Protein AF-A0ABD7TXX0-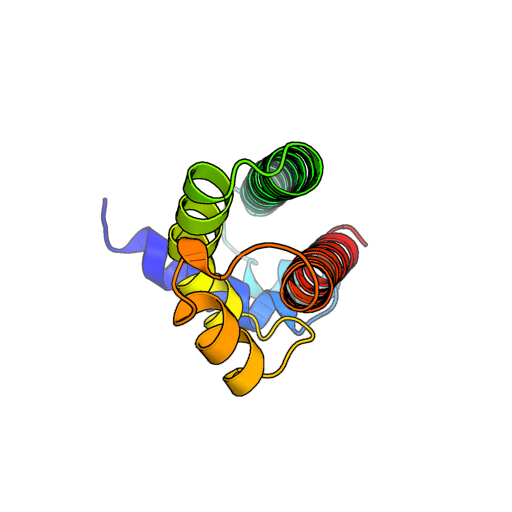F1 (afdb_monomer_lite)

Organism: Bacteroides thetaiotaomicron (NCBI:txid818)

Secondary structure (DSSP, 8-state):
--HHHHHHHHHHHHHTTS-HHHHHHHTTT-TTHHHHHHHHHHHHHHHHHHHHHHHHTT-HHHHHHHHHHHHHHHHHHT-SS-HHHHHHHHTS-GGG-STHHHHHHHHHHHHHHHHHHHHH-

pLDDT: mean 72.3, std 14.5, range [35.28, 92.0]

InterPro domains:
  IPR036641 HPT domain superfamily [G3DSA:1.20.120.160] (13-71)
  IPR036641 HPT domain superfamily [SSF47226] (27-78)

Radius of gyration: 15.31 Å; chains: 1; bounding box: 33×27×44 Å

Foldseek 3Di:
DPVPPVVVLLLLLVVLVDAPVVQCVVCVPPPQSPVVLVVVLVVLVVLLVQLVVCLVVVVLVSNLVSLVVCVVSCVRNVFPDDPVLSVVLNPDDSVPPDDPCSVSSVVVSVSSVVSSVRSVD

Structure (mmCIF, N/CA/C/O backbone):
data_AF-A0ABD7TXX0-F1
#
_entry.id   AF-A0ABD7TXX0-F1
#
loop_
_atom_site.group_PDB
_atom_site.id
_atom_site.type_symbol
_atom_site.label_atom_id
_atom_site.label_alt_id
_atom_site.label_comp_id
_atom_site.label_asym_id
_atom_site.label_entity_id
_atom_site.label_seq_id
_atom_site.pdbx_PDB_ins_code
_atom_site.Cartn_x
_atom_site.Cartn_y
_atom_site.Cartn_z
_atom_site.occupancy
_atom_site.B_iso_or_equiv
_atom_site.auth_seq_id
_atom_site.auth_comp_id
_atom_site.auth_asym_id
_atom_site.auth_atom_id
_atom_site.pdbx_PDB_model_num
ATOM 1 N N . MET A 1 1 ? 1.864 -18.992 17.917 1.00 40.94 1 MET A N 1
ATOM 2 C CA . MET A 1 1 ? 1.481 -17.631 17.485 1.00 40.94 1 MET A CA 1
ATOM 3 C C . MET A 1 1 ? 1.329 -17.596 15.959 1.00 40.94 1 MET A C 1
ATOM 5 O O . MET A 1 1 ? 2.163 -17.025 15.283 1.00 40.94 1 MET A O 1
ATOM 9 N N . VAL A 1 2 ? 0.342 -18.304 15.387 1.00 41.69 2 VAL A N 1
ATOM 10 C CA . VAL A 1 2 ? 0.094 -18.310 13.917 1.00 41.69 2 VAL A CA 1
ATOM 11 C C . VAL A 1 2 ? -1.410 -18.351 13.576 1.00 41.69 2 VAL A C 1
ATOM 13 O O . VAL A 1 2 ? -1.795 -18.025 12.464 1.00 41.69 2 VAL A O 1
ATOM 16 N N . ALA A 1 3 ? -2.297 -18.645 14.535 1.00 35.28 3 ALA A N 1
ATOM 17 C CA . ALA A 1 3 ? -3.746 -18.637 14.300 1.00 35.28 3 ALA A CA 1
ATOM 18 C C . ALA A 1 3 ? -4.392 -17.232 14.344 1.00 35.28 3 ALA A C 1
ATOM 20 O O . ALA A 1 3 ? -5.473 -17.050 13.797 1.00 35.28 3 ALA A O 1
ATOM 21 N N . GLY A 1 4 ? -3.730 -16.233 14.946 1.00 39.66 4 GLY A N 1
ATOM 22 C CA . GLY A 1 4 ? -4.296 -14.885 15.116 1.00 39.66 4 GLY A CA 1
ATOM 23 C C . GLY A 1 4 ? -4.285 -14.031 13.846 1.00 39.66 4 GLY A C 1
ATOM 24 O O . GLY A 1 4 ? -5.247 -13.329 13.575 1.00 39.66 4 GLY A O 1
ATOM 25 N N . PHE A 1 5 ? -3.248 -14.137 13.010 1.00 45.19 5 PHE A N 1
ATOM 26 C CA . PHE A 1 5 ? -3.073 -13.235 11.863 1.00 45.19 5 PHE A CA 1
ATOM 27 C C . PHE A 1 5 ? -4.124 -13.457 10.761 1.00 45.19 5 PHE A C 1
ATOM 29 O O . PHE A 1 5 ? -4.599 -12.509 10.150 1.00 45.19 5 PHE A O 1
ATOM 36 N N . ALA A 1 6 ? -4.534 -14.707 10.524 1.00 42.66 6 ALA A N 1
ATOM 37 C CA . ALA A 1 6 ? -5.539 -15.026 9.508 1.00 42.66 6 ALA A CA 1
ATOM 38 C C . ALA A 1 6 ? -6.962 -14.629 9.936 1.00 42.66 6 ALA A C 1
ATOM 40 O O . ALA A 1 6 ? -7.733 -14.162 9.102 1.00 42.66 6 ALA A O 1
ATOM 41 N N . LEU A 1 7 ? -7.296 -14.777 11.224 1.00 43.66 7 LEU A N 1
ATOM 42 C CA . LEU A 1 7 ? -8.576 -14.332 11.780 1.00 43.66 7 LEU A CA 1
ATOM 43 C C . LEU A 1 7 ? -8.648 -12.797 11.829 1.00 43.66 7 LEU A C 1
ATOM 45 O O . LEU A 1 7 ? -9.668 -12.225 11.464 1.00 43.66 7 LEU A O 1
ATOM 49 N N . PHE A 1 8 ? -7.534 -12.147 12.175 1.00 55.88 8 PHE A N 1
ATOM 50 C CA . PHE A 1 8 ? -7.380 -10.692 12.186 1.00 55.88 8 PHE A CA 1
ATOM 51 C C . PHE A 1 8 ? -7.579 -10.077 10.795 1.00 55.88 8 PHE A C 1
ATOM 53 O O . PHE A 1 8 ? -8.340 -9.130 10.639 1.00 55.88 8 PHE A O 1
ATOM 60 N N . VAL A 1 9 ? -6.981 -10.674 9.758 1.00 52.81 9 VAL A N 1
ATOM 61 C CA . VAL A 1 9 ? -7.183 -10.241 8.367 1.00 52.81 9 VAL A CA 1
ATOM 62 C C . VAL A 1 9 ? -8.634 -10.455 7.914 1.00 52.81 9 VAL A C 1
ATOM 64 O O . VAL A 1 9 ? -9.169 -9.620 7.192 1.00 52.81 9 VAL A O 1
ATOM 67 N N . LEU A 1 10 ? -9.297 -11.531 8.351 1.00 51.38 10 LEU A N 1
ATOM 68 C CA . LEU A 1 10 ? -10.695 -11.814 8.005 1.00 51.38 10 LEU A CA 1
ATOM 69 C C . LEU A 1 10 ? -11.673 -10.835 8.675 1.00 51.38 10 LEU A C 1
ATOM 71 O O . LEU A 1 10 ? -12.639 -10.416 8.040 1.00 51.38 10 LEU A O 1
ATOM 75 N N . LEU A 1 11 ? -11.385 -10.426 9.916 1.00 53.22 11 LEU A N 1
ATOM 76 C CA . LEU A 1 11 ? -12.091 -9.346 10.608 1.00 53.22 11 LEU A CA 1
ATOM 77 C C . LEU A 1 11 ? -11.935 -8.032 9.829 1.00 53.22 11 LEU A C 1
ATOM 79 O O . LEU A 1 11 ? -12.916 -7.358 9.540 1.00 53.22 11 LEU A O 1
ATOM 83 N N . LEU A 1 12 ? -10.712 -7.742 9.376 1.00 53.88 12 LEU A N 1
ATOM 84 C CA . LEU A 1 12 ? -10.359 -6.568 8.578 1.00 53.88 12 LEU A CA 1
ATOM 85 C C . LEU A 1 12 ? -11.109 -6.476 7.239 1.00 53.88 12 LEU A C 1
ATOM 87 O O . LEU A 1 12 ? -11.471 -5.383 6.816 1.00 53.88 12 LEU A O 1
ATOM 91 N N . VAL A 1 13 ? -11.387 -7.610 6.583 1.00 50.69 13 VAL A N 1
ATOM 92 C CA . VAL A 1 13 ? -12.210 -7.671 5.355 1.00 50.69 13 VAL A CA 1
ATOM 93 C C . VAL A 1 13 ? -13.640 -7.227 5.591 1.00 50.69 13 VAL A C 1
ATOM 95 O O . VAL A 1 13 ? -14.214 -6.544 4.746 1.00 50.69 13 VAL A O 1
ATOM 98 N N . VAL A 1 14 ? -14.215 -7.644 6.716 1.00 51.00 14 VAL A N 1
ATOM 99 C CA . VAL A 1 14 ? -15.581 -7.276 7.092 1.00 51.00 14 VAL A CA 1
ATOM 100 C C . VAL A 1 14 ? -15.615 -5.803 7.512 1.00 51.00 14 VAL A C 1
ATOM 102 O O . VAL A 1 14 ? -16.467 -5.054 7.051 1.00 51.00 14 VAL A O 1
ATOM 105 N N . VAL A 1 15 ? -14.618 -5.375 8.286 1.00 52.06 15 VAL A N 1
ATOM 106 C CA . VAL A 1 15 ? -14.430 -4.020 8.828 1.00 52.06 15 VAL A CA 1
ATOM 107 C C . VAL A 1 15 ? -14.227 -2.957 7.739 1.00 52.06 15 VAL A C 1
ATOM 109 O O . VAL A 1 15 ? -14.810 -1.885 7.831 1.00 52.06 15 VAL A O 1
ATOM 112 N N . LEU A 1 16 ? -13.479 -3.235 6.660 1.00 52.75 16 LEU A N 1
ATOM 113 C CA . LEU A 1 16 ? -13.226 -2.246 5.593 1.00 52.75 16 LEU A CA 1
ATOM 114 C C . LEU A 1 16 ? -14.440 -1.964 4.683 1.00 52.75 16 LEU A C 1
ATOM 116 O O . LEU A 1 16 ? -14.380 -1.078 3.825 1.00 52.75 16 LEU A O 1
ATOM 120 N N . GLN A 1 17 ? -15.531 -2.720 4.844 1.00 55.22 17 GLN A N 1
ATOM 121 C CA . GLN A 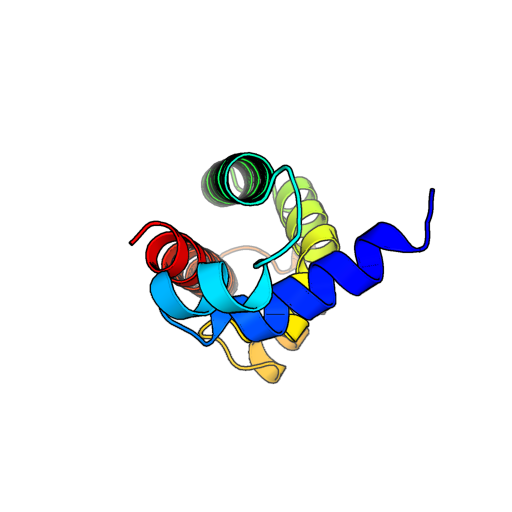1 17 ? -16.802 -2.490 4.152 1.00 55.22 17 GLN A CA 1
ATOM 122 C C . GLN A 1 17 ? -17.818 -1.691 4.987 1.00 55.22 17 GLN A C 1
ATOM 124 O O . GLN A 1 17 ? -18.891 -1.395 4.462 1.00 55.22 17 GLN A O 1
ATOM 129 N N . MET A 1 18 ? -17.509 -1.351 6.244 1.00 52.62 18 MET A N 1
ATOM 130 C CA . MET A 1 18 ? -18.457 -0.759 7.193 1.00 52.62 18 MET A CA 1
ATOM 131 C C . MET A 1 18 ? -17.918 0.550 7.802 1.00 52.62 18 MET A C 1
ATOM 133 O O . MET A 1 18 ? -16.715 0.803 7.768 1.00 52.62 18 MET A O 1
ATOM 137 N N . ASP A 1 19 ? -18.804 1.406 8.320 1.00 51.62 19 ASP A N 1
ATOM 138 C CA . ASP A 1 19 ? -18.414 2.662 8.977 1.00 51.62 19 ASP A CA 1
ATOM 139 C C . ASP A 1 19 ? -17.830 2.381 10.378 1.00 51.62 19 ASP A C 1
ATOM 141 O O . ASP A 1 19 ? -18.093 1.338 10.974 1.00 51.62 19 ASP A O 1
ATOM 145 N N . ARG A 1 20 ? -17.067 3.325 10.954 1.00 51.56 20 ARG A N 1
ATOM 146 C CA . ARG A 1 20 ? -16.383 3.201 12.267 1.00 51.56 20 ARG A CA 1
ATOM 147 C C . ARG A 1 20 ? -17.259 2.650 13.407 1.00 51.56 20 ARG A C 1
ATOM 149 O O . ARG A 1 20 ? -16.755 2.009 14.327 1.00 51.56 20 AR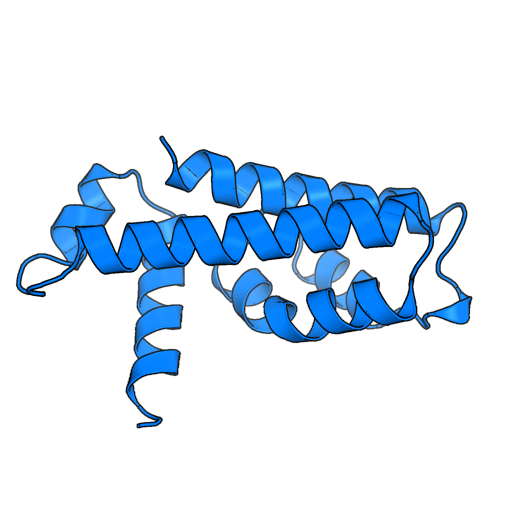G A O 1
ATOM 156 N N . LEU A 1 21 ? -18.570 2.883 13.341 1.00 52.50 21 LEU A N 1
ATOM 157 C CA . LEU A 1 21 ? -19.555 2.412 14.317 1.00 52.50 21 LEU A CA 1
ATOM 158 C C . LEU A 1 21 ? -19.784 0.888 14.259 1.00 52.50 21 LEU A C 1
ATOM 160 O O . LEU A 1 21 ? -19.969 0.252 15.292 1.00 52.50 21 LEU A O 1
ATOM 164 N N . ASP A 1 22 ? -19.716 0.298 13.069 1.00 55.16 22 ASP A N 1
ATOM 165 C CA . ASP A 1 22 ? -19.871 -1.142 12.851 1.00 55.16 22 ASP A CA 1
ATOM 166 C C . ASP A 1 22 ? -18.601 -1.922 13.237 1.00 55.16 22 ASP A C 1
ATOM 168 O O . ASP A 1 22 ? -18.664 -3.084 13.641 1.00 55.16 22 ASP A O 1
ATOM 172 N N . ILE A 1 23 ? -17.442 -1.255 13.179 1.00 52.09 23 ILE A N 1
ATOM 173 C CA . ILE A 1 23 ? -16.142 -1.779 13.623 1.00 52.09 23 ILE A CA 1
ATOM 174 C C . ILE A 1 23 ? -16.152 -2.014 15.139 1.00 52.09 23 ILE A C 1
ATOM 176 O O . ILE A 1 23 ? -15.784 -3.092 15.605 1.00 52.09 23 ILE A O 1
ATOM 180 N N . ALA A 1 24 ? -16.633 -1.030 15.905 1.00 54.44 24 ALA A N 1
ATOM 181 C CA . ALA A 1 24 ? -16.757 -1.135 17.358 1.00 54.44 24 ALA A CA 1
ATOM 182 C C . ALA A 1 24 ? -17.722 -2.257 17.784 1.00 54.44 24 ALA A C 1
ATOM 184 O O . ALA A 1 24 ? -17.477 -2.928 18.782 1.00 54.44 24 ALA A O 1
ATOM 185 N N . ALA A 1 25 ? -18.783 -2.495 17.005 1.00 57.25 25 ALA A N 1
ATOM 186 C CA . ALA A 1 25 ? -19.774 -3.534 17.279 1.00 57.25 25 ALA A CA 1
ATOM 187 C C . ALA A 1 25 ? -19.253 -4.963 17.027 1.00 57.25 25 ALA A C 1
ATOM 189 O O . ALA A 1 25 ? -19.614 -5.887 17.747 1.00 57.25 25 ALA A O 1
ATOM 190 N N . ILE A 1 26 ? -18.387 -5.171 16.028 1.00 52.22 26 ILE A N 1
ATOM 191 C CA . ILE A 1 26 ? -17.784 -6.493 15.755 1.00 52.22 26 ILE A CA 1
ATOM 192 C C . ILE A 1 26 ? -16.692 -6.835 16.775 1.00 52.22 26 ILE A C 1
ATOM 194 O O . ILE A 1 26 ? -16.449 -8.006 17.062 1.00 52.22 26 ILE A O 1
ATOM 198 N N . MET A 1 27 ? -16.029 -5.813 17.310 1.00 54.16 27 MET A N 1
ATOM 199 C CA . MET A 1 27 ? -14.935 -5.953 18.267 1.00 54.16 27 MET A CA 1
ATOM 200 C C . MET A 1 27 ? -15.418 -5.866 19.730 1.00 54.16 27 MET A C 1
ATOM 202 O O . MET A 1 27 ? -14.610 -5.872 20.658 1.00 54.16 27 MET A O 1
ATOM 206 N N . GLU A 1 28 ? -16.737 -5.825 19.950 1.00 53.94 28 GLU A N 1
ATOM 207 C CA . GLU A 1 28 ? -17.369 -5.826 21.270 1.00 53.94 28 GLU A CA 1
ATOM 208 C C . GLU A 1 28 ? -16.983 -7.105 22.045 1.00 53.94 28 GLU A C 1
ATOM 210 O O . GLU A 1 28 ? -17.433 -8.208 21.737 1.00 53.94 28 GLU A O 1
ATOM 215 N N . GLY A 1 29 ? -16.103 -6.959 23.044 1.00 56.66 29 GLY A N 1
ATOM 216 C CA . GLY A 1 29 ? -15.585 -8.061 23.869 1.00 56.66 29 GLY A CA 1
ATOM 217 C C . GLY A 1 29 ? -14.077 -8.315 23.754 1.00 56.66 29 GLY A C 1
ATOM 218 O O . GLY A 1 29 ? -13.537 -9.059 24.571 1.00 56.66 29 GLY A O 1
ATOM 219 N N . GLU A 1 30 ? -13.387 -7.683 22.802 1.00 60.78 30 GLU A N 1
ATOM 220 C CA . GLU A 1 30 ? -11.920 -7.639 22.753 1.00 60.78 30 GLU A CA 1
ATOM 221 C C . GLU A 1 30 ? -11.399 -6.510 23.662 1.00 60.78 30 GLU A C 1
ATOM 223 O O . GLU A 1 30 ? -11.928 -5.401 23.674 1.00 60.78 30 GLU A O 1
ATOM 228 N N . GLU A 1 31 ? -10.355 -6.772 24.449 1.00 58.75 31 GLU A N 1
ATOM 229 C CA . GLU A 1 31 ? -9.868 -5.835 25.481 1.00 58.75 31 GLU A CA 1
ATOM 230 C C . GLU A 1 31 ? -9.068 -4.648 24.891 1.00 58.75 31 GLU A C 1
ATOM 232 O O . GLU A 1 31 ? -8.916 -3.622 25.547 1.00 58.75 31 GLU A O 1
ATOM 237 N N . TYR A 1 32 ? -8.619 -4.744 23.628 1.00 66.00 32 TYR A N 1
ATOM 238 C CA . TYR A 1 32 ? -7.658 -3.811 23.006 1.00 66.00 32 TYR A CA 1
ATOM 239 C C . TYR A 1 32 ? -8.066 -3.340 21.601 1.00 66.00 32 TYR A C 1
ATOM 241 O O . TYR A 1 32 ? -7.229 -3.144 20.722 1.00 66.00 32 TYR A O 1
ATOM 249 N N . VAL A 1 33 ? -9.367 -3.187 21.361 1.00 63.75 33 VAL A N 1
ATOM 250 C CA . VAL A 1 33 ? -9.933 -2.801 20.055 1.00 63.75 33 VAL A CA 1
ATOM 251 C C . VAL A 1 33 ? -9.309 -1.536 19.481 1.00 63.75 33 VAL A C 1
ATOM 253 O O . VAL A 1 33 ? -8.845 -1.544 18.344 1.00 63.75 33 VAL A O 1
ATOM 256 N N . GLU A 1 34 ? -9.294 -0.460 20.267 1.00 68.44 34 GLU A N 1
ATOM 257 C CA . GLU A 1 34 ? -8.772 0.835 19.824 1.00 68.44 34 GLU A CA 1
ATOM 258 C C . GLU A 1 34 ? -7.264 0.768 19.561 1.00 68.44 34 GLU A C 1
ATOM 260 O O . GLU A 1 34 ? -6.810 1.210 18.513 1.00 68.44 34 GLU A O 1
ATOM 265 N N . GLU A 1 35 ? -6.498 0.116 20.439 1.00 72.12 35 GLU A N 1
ATOM 266 C CA . GLU A 1 35 ? -5.046 -0.030 20.286 1.00 72.12 35 GLU A CA 1
ATOM 267 C C . GLU A 1 35 ? -4.677 -0.878 19.055 1.00 72.12 35 GLU A C 1
ATOM 269 O O . GLU A 1 35 ? -3.753 -0.549 18.312 1.00 72.12 35 GLU A O 1
ATOM 274 N N . MET A 1 36 ? -5.436 -1.943 18.774 1.00 68.12 36 MET A N 1
ATOM 275 C CA . MET A 1 36 ? -5.253 -2.752 17.565 1.00 68.12 36 MET A CA 1
ATOM 276 C C . MET A 1 36 ? -5.581 -1.977 16.284 1.00 68.12 36 MET A C 1
ATOM 278 O O . MET A 1 36 ? -4.907 -2.165 15.266 1.00 68.12 36 MET A O 1
ATOM 282 N N . LEU A 1 37 ? -6.602 -1.115 16.320 1.00 69.44 37 LEU A N 1
ATOM 283 C CA . LEU A 1 37 ? -6.942 -0.237 15.200 1.00 69.44 37 LEU A CA 1
ATOM 284 C C . LEU A 1 37 ? -5.861 0.824 14.977 1.00 69.44 37 LEU A C 1
ATOM 286 O O . LEU A 1 37 ? -5.466 1.044 13.831 1.00 69.44 37 LEU A O 1
ATOM 290 N N . ASP A 1 38 ? -5.333 1.421 16.044 1.00 73.94 38 ASP A N 1
ATOM 291 C CA . ASP A 1 38 ? -4.260 2.414 15.965 1.00 73.94 38 ASP A CA 1
ATOM 292 C C . ASP A 1 38 ? -2.976 1.813 15.374 1.00 73.94 38 ASP A C 1
ATOM 294 O O . ASP A 1 38 ? -2.418 2.378 14.431 1.00 73.94 38 ASP A O 1
ATOM 298 N N . ILE A 1 39 ? -2.560 0.623 15.832 1.00 75.12 39 ILE A N 1
ATOM 299 C CA . ILE A 1 39 ? -1.405 -0.105 15.272 1.00 75.12 39 ILE A CA 1
ATOM 300 C C . ILE A 1 39 ? -1.620 -0.398 13.783 1.00 75.12 39 ILE A C 1
ATOM 302 O O . ILE A 1 39 ? -0.712 -0.219 12.971 1.00 75.12 39 ILE A O 1
ATOM 306 N N . PHE A 1 40 ? -2.824 -0.825 13.397 1.00 71.25 40 PHE A N 1
ATOM 307 C CA . PHE A 1 40 ? -3.141 -1.095 11.997 1.00 71.25 40 PHE A CA 1
ATOM 308 C C . PHE A 1 40 ? -3.056 0.167 11.126 1.00 71.25 40 PHE A C 1
ATOM 310 O O . PHE A 1 40 ? -2.489 0.126 10.027 1.00 71.25 40 PHE A O 1
ATOM 317 N N . ILE A 1 41 ? -3.610 1.288 11.599 1.00 74.69 41 ILE A N 1
ATOM 318 C CA . ILE A 1 41 ? -3.556 2.572 10.891 1.00 74.69 41 ILE A CA 1
ATOM 319 C C . ILE A 1 41 ? -2.103 3.040 10.770 1.00 74.69 41 ILE A C 1
ATOM 321 O O . ILE A 1 41 ? -1.707 3.484 9.688 1.00 74.69 41 ILE A O 1
ATOM 325 N N . GLU A 1 42 ? -1.307 2.923 11.835 1.00 80.50 42 GLU A N 1
ATOM 326 C CA . GLU A 1 42 ? 0.112 3.285 11.844 1.00 80.50 42 GLU A CA 1
ATOM 327 C C . GLU A 1 42 ? 0.906 2.452 10.829 1.00 80.50 42 GLU A C 1
ATOM 329 O O . GLU A 1 42 ? 1.544 3.017 9.934 1.00 80.50 42 GLU A O 1
ATOM 334 N N . ASP A 1 43 ? 0.813 1.122 10.908 1.00 76.25 43 ASP A N 1
ATOM 335 C CA . ASP A 1 43 ? 1.534 0.206 10.021 1.00 76.25 43 ASP A CA 1
ATOM 336 C C . ASP A 1 43 ? 1.138 0.418 8.557 1.00 76.25 43 ASP A C 1
ATOM 338 O O . ASP A 1 43 ? 2.004 0.524 7.684 1.00 76.25 43 ASP A O 1
ATOM 342 N N . THR A 1 44 ? -0.160 0.559 8.275 1.00 75.31 44 THR A N 1
ATOM 343 C CA . THR A 1 44 ? -0.639 0.755 6.900 1.00 75.31 44 THR A CA 1
ATOM 344 C C . THR A 1 44 ? -0.237 2.131 6.359 1.00 75.31 44 THR A C 1
ATOM 346 O O . THR A 1 44 ? 0.162 2.247 5.199 1.00 75.31 44 THR A O 1
ATOM 349 N N . THR A 1 45 ? -0.268 3.180 7.190 1.00 80.62 45 THR A N 1
ATOM 350 C CA . THR A 1 45 ? 0.190 4.528 6.804 1.00 80.62 45 THR A CA 1
ATOM 351 C C . THR A 1 45 ? 1.691 4.538 6.518 1.00 80.62 45 THR A C 1
ATOM 353 O O . THR A 1 45 ? 2.139 5.157 5.549 1.00 80.62 45 THR A O 1
ATOM 356 N N . LYS A 1 46 ? 2.480 3.817 7.317 1.00 84.88 46 LYS A N 1
ATOM 357 C CA . LYS A 1 46 ? 3.920 3.668 7.109 1.00 84.88 46 LYS A CA 1
ATOM 358 C C . LYS A 1 46 ? 4.228 2.919 5.817 1.00 84.88 46 LYS A C 1
ATOM 360 O O . LYS A 1 46 ? 5.031 3.399 5.018 1.00 84.88 46 LYS A O 1
ATOM 365 N N . GLU A 1 47 ? 3.579 1.780 5.580 1.00 83.38 47 GLU A N 1
ATOM 366 C CA . GLU A 1 47 ? 3.750 1.018 4.338 1.00 83.38 47 GLU A CA 1
ATOM 367 C C . GLU A 1 47 ? 3.389 1.860 3.111 1.00 83.38 47 GLU A C 1
ATOM 369 O O . GLU A 1 47 ? 4.118 1.849 2.118 1.00 83.38 47 GLU A O 1
ATOM 374 N N . LEU A 1 48 ? 2.323 2.655 3.202 1.00 85.38 48 LEU A N 1
ATOM 375 C CA . LEU A 1 48 ? 1.902 3.558 2.141 1.00 85.38 48 LEU A CA 1
ATOM 376 C C . LEU A 1 48 ? 2.915 4.683 1.879 1.00 85.38 48 LEU A C 1
ATOM 378 O O . LEU A 1 48 ? 3.249 4.954 0.723 1.00 85.38 48 LEU A O 1
ATOM 382 N N . SER A 1 49 ? 3.467 5.290 2.934 1.00 87.88 49 SER A N 1
ATOM 383 C CA . SER A 1 49 ? 4.560 6.261 2.799 1.00 87.88 49 SER A CA 1
ATOM 384 C C . SER A 1 49 ? 5.773 5.629 2.114 1.00 87.88 49 SER A C 1
ATOM 386 O O . SER A 1 49 ? 6.363 6.217 1.208 1.00 87.88 49 SER A O 1
ATOM 388 N N . GLU A 1 50 ? 6.123 4.395 2.482 1.00 89.00 50 GLU A N 1
ATOM 389 C CA . GLU A 1 50 ? 7.222 3.675 1.845 1.00 89.00 50 GLU A CA 1
ATOM 390 C C . GLU A 1 50 ? 6.938 3.325 0.375 1.00 89.00 50 GLU A C 1
ATOM 392 O O . GLU A 1 50 ? 7.875 3.295 -0.431 1.00 89.00 50 GLU A O 1
ATOM 397 N N . MET A 1 51 ? 5.674 3.081 0.005 1.00 88.12 51 MET A N 1
ATOM 398 C CA . MET A 1 51 ? 5.257 2.902 -1.391 1.00 88.12 51 MET A CA 1
ATOM 399 C C . MET A 1 51 ? 5.417 4.196 -2.192 1.00 88.12 51 MET A C 1
ATOM 401 O O . MET A 1 51 ? 5.983 4.159 -3.287 1.00 88.12 51 MET A O 1
ATOM 405 N N . ARG A 1 52 ? 4.982 5.340 -1.649 1.00 89.38 52 ARG A N 1
ATOM 406 C CA . ARG A 1 52 ? 5.139 6.666 -2.274 1.00 89.38 52 ARG A CA 1
ATOM 407 C C . ARG A 1 52 ? 6.607 7.028 -2.493 1.00 89.38 52 ARG A C 1
ATOM 409 O O . ARG A 1 52 ? 6.992 7.412 -3.602 1.00 89.38 52 ARG A O 1
ATOM 416 N N . ASP A 1 53 ? 7.448 6.818 -1.486 1.00 92.00 53 ASP A N 1
ATOM 417 C CA . ASP A 1 53 ? 8.894 7.035 -1.589 1.00 92.00 53 ASP A CA 1
ATOM 418 C C . ASP A 1 53 ? 9.532 6.112 -2.630 1.00 92.00 53 ASP A C 1
ATOM 420 O O . ASP A 1 53 ? 10.349 6.535 -3.450 1.00 92.00 53 ASP A O 1
ATOM 424 N N . ALA A 1 54 ? 9.162 4.829 -2.627 1.00 89.75 54 ALA A N 1
ATOM 425 C CA . ALA A 1 54 ? 9.716 3.875 -3.576 1.00 89.75 54 ALA A CA 1
ATOM 426 C C . ALA A 1 54 ? 9.257 4.157 -5.015 1.00 89.75 54 ALA A C 1
ATOM 428 O O . ALA A 1 54 ? 10.058 3.997 -5.935 1.00 89.75 54 ALA A O 1
ATOM 429 N N . SER A 1 55 ? 8.015 4.605 -5.211 1.00 86.75 55 SER A N 1
ATOM 430 C CA . SER A 1 55 ? 7.487 5.020 -6.514 1.00 86.75 55 SER A CA 1
ATOM 431 C C . SER A 1 55 ? 8.210 6.266 -7.039 1.00 86.75 55 SER A C 1
ATOM 433 O O . SER A 1 55 ? 8.798 6.229 -8.121 1.00 86.75 55 SER A O 1
ATOM 435 N N . SER A 1 56 ? 8.282 7.333 -6.235 1.00 87.75 56 SER A N 1
ATOM 436 C CA . SER A 1 56 ? 8.920 8.605 -6.617 1.00 87.75 56 SER A CA 1
ATOM 437 C C . SER A 1 56 ? 10.419 8.464 -6.907 1.00 87.75 56 SER A C 1
ATOM 439 O O . SER A 1 56 ? 10.929 9.040 -7.868 1.00 87.75 56 SER A O 1
ATOM 441 N N . MET A 1 57 ? 11.126 7.638 -6.132 1.00 90.56 57 MET A N 1
ATOM 442 C CA . MET A 1 57 ? 12.545 7.338 -6.340 1.00 90.56 57 MET A CA 1
ATOM 443 C C . MET A 1 57 ? 12.796 6.234 -7.380 1.00 90.56 57 MET A C 1
ATOM 445 O O . MET A 1 57 ? 13.943 5.812 -7.542 1.00 90.56 57 MET A O 1
ATOM 449 N N . ARG A 1 58 ? 11.750 5.717 -8.044 1.00 88.12 58 ARG A N 1
ATOM 450 C CA . ARG A 1 58 ? 11.816 4.586 -8.991 1.00 88.12 58 ARG A CA 1
ATOM 451 C C . ARG A 1 58 ? 12.531 3.349 -8.419 1.00 88.12 58 ARG A C 1
ATOM 453 O O . ARG A 1 58 ? 13.190 2.591 -9.128 1.00 88.12 58 ARG A O 1
ATOM 460 N N . LYS A 1 59 ? 12.399 3.109 -7.110 1.00 90.19 59 LYS A N 1
ATOM 461 C CA . LYS A 1 59 ? 12.940 1.941 -6.393 1.00 90.19 59 LYS A CA 1
ATOM 462 C C . LYS A 1 59 ? 12.016 0.732 -6.571 1.00 90.19 59 LYS A C 1
ATOM 464 O O . LYS A 1 59 ? 11.457 0.213 -5.604 1.00 90.19 59 LYS A O 1
ATOM 469 N N . TYR A 1 60 ? 11.871 0.260 -7.807 1.00 87.75 60 TYR A N 1
ATOM 470 C CA . TYR A 1 60 ? 10.877 -0.754 -8.179 1.00 87.75 60 TYR A CA 1
ATOM 471 C C . TYR A 1 60 ? 11.050 -2.104 -7.473 1.00 87.75 60 TYR A C 1
ATOM 473 O O . TYR A 1 60 ? 10.062 -2.743 -7.133 1.00 87.75 60 TYR A O 1
ATOM 481 N N . VAL A 1 61 ? 12.281 -2.500 -7.130 1.00 88.62 61 VAL A N 1
ATOM 482 C CA . VAL A 1 61 ? 12.527 -3.694 -6.297 1.00 88.62 61 VAL A CA 1
ATOM 483 C C . VAL A 1 61 ? 11.915 -3.544 -4.900 1.00 88.62 61 VAL A C 1
ATOM 485 O O . VAL A 1 61 ? 11.290 -4.474 -4.391 1.00 88.62 61 VAL A O 1
ATOM 488 N N . LYS A 1 62 ? 12.059 -2.365 -4.276 1.00 90.06 62 LYS A N 1
ATOM 489 C CA . LYS A 1 62 ? 11.456 -2.082 -2.965 1.00 90.06 62 LYS A CA 1
ATOM 490 C C . LYS A 1 62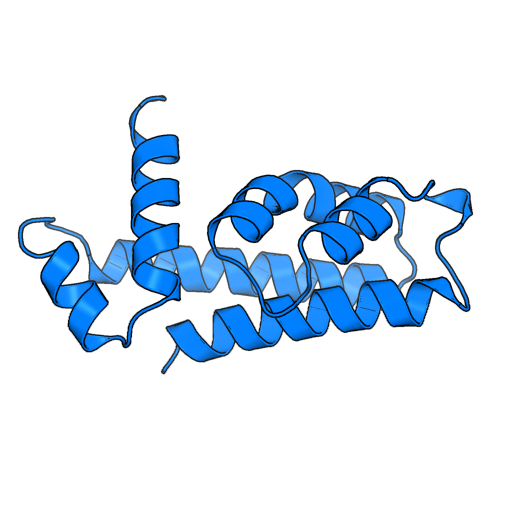 ? 9.931 -2.042 -3.083 1.00 90.06 62 LYS A C 1
ATOM 492 O O . LYS A 1 62 ? 9.247 -2.674 -2.284 1.00 90.06 62 LYS A O 1
ATOM 497 N N . LEU A 1 63 ? 9.417 -1.352 -4.099 1.00 87.56 63 LEU A N 1
ATOM 498 C CA . LEU A 1 63 ? 7.981 -1.197 -4.318 1.00 87.56 63 LEU A CA 1
ATOM 499 C C . LEU A 1 63 ? 7.287 -2.540 -4.606 1.00 87.56 63 LEU A C 1
ATOM 501 O O . LEU A 1 63 ? 6.263 -2.841 -3.998 1.00 87.56 63 LEU A O 1
ATOM 505 N N . GLY A 1 64 ? 7.887 -3.391 -5.442 1.00 86.69 64 GLY A N 1
ATOM 506 C CA . GLY A 1 64 ? 7.408 -4.751 -5.697 1.00 86.69 64 GLY A CA 1
ATOM 507 C C . GLY A 1 64 ? 7.368 -5.610 -4.438 1.00 86.69 64 GLY A C 1
ATOM 508 O O . GLY A 1 64 ? 6.400 -6.334 -4.220 1.00 86.69 64 GLY A O 1
ATOM 509 N N . ARG A 1 65 ? 8.369 -5.489 -3.556 1.00 88.12 65 ARG A N 1
ATOM 510 C CA . ARG A 1 65 ? 8.382 -6.209 -2.274 1.00 88.12 65 ARG A CA 1
ATOM 511 C C . ARG A 1 65 ? 7.214 -5.811 -1.374 1.00 88.12 65 ARG A C 1
ATOM 513 O O . ARG A 1 65 ? 6.605 -6.695 -0.776 1.00 88.12 65 ARG A O 1
ATOM 520 N N . ILE A 1 66 ? 6.910 -4.515 -1.287 1.00 86.19 66 ILE A N 1
ATOM 521 C CA . ILE A 1 66 ? 5.776 -4.021 -0.497 1.00 86.19 66 ILE A CA 1
ATOM 522 C C . ILE A 1 66 ? 4.473 -4.553 -1.098 1.00 86.19 66 ILE A C 1
ATOM 524 O O . ILE A 1 66 ? 3.732 -5.235 -0.402 1.00 86.19 66 ILE A O 1
ATOM 528 N N . ILE A 1 67 ? 4.269 -4.375 -2.409 1.00 85.19 67 ILE A N 1
ATOM 529 C CA . ILE A 1 67 ? 3.076 -4.855 -3.124 1.00 85.19 67 ILE A CA 1
ATOM 530 C C . ILE A 1 67 ? 2.867 -6.364 -2.948 1.00 85.19 67 ILE A C 1
ATOM 532 O O . ILE A 1 67 ? 1.751 -6.800 -2.693 1.00 85.19 67 ILE A O 1
ATOM 536 N N . HIS A 1 68 ? 3.914 -7.184 -3.045 1.00 85.25 68 HIS A N 1
ATOM 537 C CA . HIS A 1 68 ? 3.785 -8.628 -2.827 1.00 85.25 68 HIS A CA 1
ATOM 538 C C . HIS A 1 68 ? 3.430 -8.989 -1.381 1.00 85.25 68 HIS A C 1
ATOM 540 O O . HIS A 1 68 ? 2.691 -9.950 -1.168 1.00 85.25 68 HIS A O 1
ATOM 546 N N . LYS A 1 69 ? 3.948 -8.243 -0.398 1.00 83.25 69 LYS A N 1
ATOM 547 C CA . LYS A 1 69 ? 3.652 -8.453 1.025 1.00 83.25 69 LYS A CA 1
ATOM 548 C C . LYS A 1 69 ? 2.188 -8.129 1.340 1.00 83.25 69 LYS A C 1
ATOM 550 O O . LYS A 1 69 ? 1.556 -8.861 2.096 1.00 83.25 69 LYS A O 1
ATOM 555 N N . THR A 1 70 ? 1.653 -7.065 0.750 1.00 78.25 70 THR A N 1
ATOM 556 C CA . THR A 1 70 ? 0.334 -6.501 1.078 1.00 78.25 70 THR A CA 1
ATOM 557 C C . THR A 1 70 ? -0.785 -6.953 0.135 1.00 78.25 70 THR A C 1
ATOM 559 O O . THR A 1 70 ? -1.958 -6.886 0.496 1.00 78.25 70 THR A O 1
ATOM 562 N N . ALA A 1 71 ? -0.462 -7.480 -1.050 1.00 79.25 71 ALA A N 1
ATOM 563 C CA . ALA A 1 71 ? -1.437 -7.943 -2.040 1.00 79.25 71 ALA A CA 1
ATOM 564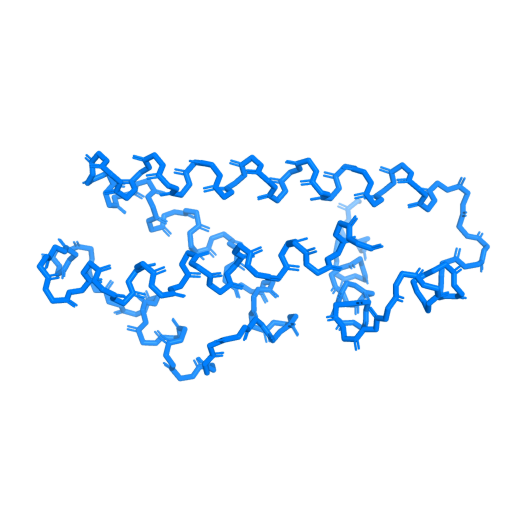 C C . ALA A 1 71 ? -2.506 -8.913 -1.503 1.00 79.25 71 ALA A C 1
ATOM 566 O O . ALA A 1 71 ? -3.675 -8.729 -1.856 1.00 79.25 71 ALA A O 1
ATOM 567 N N . PRO A 1 72 ? -2.177 -9.918 -0.660 1.00 76.12 72 PRO A N 1
ATOM 568 C CA . PRO A 1 72 ? -3.193 -10.798 -0.088 1.00 76.12 72 PRO A CA 1
ATOM 569 C C . PRO A 1 72 ? -4.253 -10.030 0.706 1.00 76.12 72 PRO A C 1
ATOM 571 O O . PRO A 1 72 ? -5.440 -10.308 0.559 1.00 76.12 72 PRO A O 1
ATOM 574 N N . LEU A 1 73 ? -3.830 -9.026 1.482 1.00 72.19 73 LEU A N 1
ATOM 575 C CA . LEU A 1 73 ? -4.720 -8.164 2.255 1.00 72.19 73 LEU A CA 1
ATOM 576 C C . LEU A 1 73 ? -5.599 -7.311 1.332 1.00 72.19 73 LEU A C 1
ATOM 578 O O . LEU A 1 73 ? -6.806 -7.234 1.534 1.00 72.19 73 LEU A O 1
ATOM 582 N N . TRP A 1 74 ? -5.033 -6.727 0.275 1.00 74.94 74 TRP A N 1
ATOM 583 C CA . TRP A 1 74 ? -5.782 -5.913 -0.690 1.00 74.94 74 TRP A CA 1
ATOM 584 C C . TRP A 1 74 ? -6.826 -6.703 -1.490 1.00 74.94 74 TRP A C 1
ATOM 586 O O . TRP A 1 74 ? -7.916 -6.190 -1.751 1.00 74.94 74 TRP A O 1
ATOM 596 N N . GLU A 1 75 ? -6.529 -7.957 -1.859 1.00 72.31 75 GLU A N 1
ATOM 597 C CA . GLU A 1 75 ? -7.517 -8.856 -2.480 1.00 72.31 75 GLU A CA 1
ATOM 598 C C . GLU A 1 75 ? -8.701 -9.140 -1.550 1.00 72.31 75 GLU A C 1
ATOM 600 O O . GLU A 1 75 ? -9.825 -9.352 -2.010 1.00 72.31 75 GLU A O 1
ATOM 605 N N . MET A 1 76 ? -8.422 -9.151 -0.253 1.00 65.88 76 MET A N 1
ATOM 606 C CA . MET A 1 76 ? -9.348 -9.455 0.820 1.00 65.88 76 MET A CA 1
ATOM 607 C C . MET A 1 76 ? -10.261 -8.255 1.115 1.00 65.88 76 MET A C 1
ATOM 609 O O . MET A 1 76 ? -11.477 -8.391 1.012 1.00 65.88 76 MET A O 1
ATOM 613 N N . ILE A 1 77 ? -9.704 -7.068 1.369 1.00 63.88 77 ILE A N 1
ATOM 614 C CA . ILE A 1 77 ? -10.459 -5.858 1.761 1.00 63.88 77 ILE A CA 1
ATOM 615 C C . ILE A 1 77 ? -11.142 -5.132 0.588 1.00 63.88 77 ILE A C 1
ATOM 617 O O . ILE A 1 77 ? -11.788 -4.109 0.790 1.00 63.88 77 ILE A O 1
ATOM 621 N N . ARG A 1 78 ? -10.989 -5.642 -0.646 1.00 68.88 78 ARG A N 1
ATOM 622 C CA . ARG A 1 78 ? -11.535 -5.058 -1.886 1.00 68.88 78 ARG A CA 1
ATOM 623 C C . ARG A 1 78 ? -11.298 -3.548 -1.977 1.00 68.88 78 ARG A C 1
ATOM 625 O O . ARG A 1 78 ? -12.238 -2.757 -2.049 1.00 68.88 78 ARG A O 1
ATOM 632 N N . ILE A 1 79 ? -10.023 -3.167 -2.017 1.00 70.81 79 ILE A N 1
ATOM 633 C CA . ILE A 1 79 ? -9.624 -1.795 -2.354 1.00 70.81 79 ILE A CA 1
ATOM 634 C C . ILE A 1 79 ? -10.253 -1.357 -3.688 1.00 70.81 79 ILE A C 1
ATOM 636 O O . ILE A 1 79 ? -10.661 -2.197 -4.490 1.00 70.81 79 ILE A O 1
ATOM 640 N N . ASN A 1 80 ? -10.331 -0.047 -3.934 1.00 75.75 80 ASN A N 1
ATOM 641 C CA . ASN A 1 80 ? -11.034 0.560 -5.074 1.00 75.75 80 ASN A CA 1
ATOM 642 C C . ASN A 1 80 ? -10.341 0.338 -6.446 1.00 75.75 80 ASN A C 1
ATOM 644 O O . ASN A 1 80 ? -10.272 1.241 -7.273 1.00 75.75 80 ASN A O 1
ATOM 648 N N . ILE A 1 81 ? -9.812 -0.865 -6.688 1.00 78.06 81 ILE A N 1
ATOM 649 C CA . ILE A 1 81 ? -9.337 -1.375 -7.976 1.00 78.06 81 ILE A CA 1
ATOM 650 C C . ILE A 1 81 ? -9.906 -2.771 -8.205 1.00 78.06 81 ILE A C 1
ATOM 652 O O . ILE A 1 81 ? -10.154 -3.538 -7.270 1.00 78.06 81 ILE A O 1
ATOM 656 N N . SER A 1 82 ? -10.078 -3.160 -9.464 1.00 79.50 82 SER A N 1
ATOM 657 C CA . SER A 1 82 ? -10.546 -4.514 -9.742 1.00 79.50 82 SER A CA 1
ATOM 658 C C . SER A 1 82 ? -9.478 -5.555 -9.374 1.00 79.50 82 SER A C 1
ATOM 660 O O . SER A 1 82 ? -8.279 -5.359 -9.583 1.00 79.50 82 SER A O 1
ATOM 662 N N . ARG A 1 83 ? -9.901 -6.744 -8.919 1.00 78.69 83 ARG A N 1
ATOM 663 C CA . ARG A 1 83 ? -8.982 -7.878 -8.683 1.00 78.69 83 ARG A CA 1
ATOM 664 C C . ARG A 1 83 ? -8.156 -8.223 -9.929 1.00 78.69 83 ARG A C 1
ATOM 666 O O . ARG A 1 83 ? -7.023 -8.683 -9.815 1.00 78.69 83 ARG A O 1
ATOM 673 N N . ARG A 1 84 ? -8.720 -8.012 -11.125 1.00 81.94 84 ARG A N 1
ATOM 674 C CA . ARG A 1 84 ? -8.021 -8.204 -12.403 1.00 81.94 84 ARG A CA 1
ATOM 675 C C . ARG A 1 84 ? -6.877 -7.202 -12.560 1.00 81.94 84 ARG A C 1
ATOM 677 O O . ARG A 1 84 ? -5.784 -7.613 -12.934 1.00 81.94 84 ARG A O 1
ATOM 684 N N . GLU A 1 85 ? -7.113 -5.926 -12.268 1.00 82.56 85 GLU A N 1
ATOM 685 C CA . GLU A 1 85 ? -6.076 -4.889 -12.319 1.00 82.56 85 GLU A CA 1
ATOM 686 C C . GLU A 1 85 ? -4.986 -5.136 -11.284 1.00 82.56 85 GLU A C 1
ATOM 688 O O . GLU A 1 85 ? -3.813 -5.118 -11.651 1.00 82.56 85 GLU A O 1
ATOM 693 N N . LEU A 1 86 ? -5.364 -5.468 -10.044 1.00 83.12 86 LEU A N 1
ATOM 694 C CA . LEU A 1 86 ? -4.421 -5.799 -8.977 1.00 83.12 86 LEU A CA 1
ATOM 695 C C . LEU A 1 86 ? -3.497 -6.952 -9.388 1.00 83.12 86 LEU A C 1
ATOM 697 O O . LEU A 1 86 ? -2.275 -6.800 -9.409 1.00 83.12 86 LEU A O 1
ATOM 701 N N . LYS A 1 87 ? -4.072 -8.087 -9.807 1.00 84.38 87 LYS A N 1
ATOM 702 C CA . LYS A 1 87 ? -3.297 -9.242 -10.287 1.00 84.38 87 LYS A CA 1
ATOM 703 C C . LYS A 1 87 ? -2.447 -8.902 -11.502 1.00 84.38 87 LYS A C 1
ATOM 705 O O . LYS A 1 87 ? -1.316 -9.363 -11.606 1.00 84.38 87 LYS A O 1
ATOM 710 N N . GLY A 1 88 ? -2.973 -8.082 -12.407 1.00 84.75 88 GLY A N 1
ATOM 711 C CA . GLY A 1 88 ? -2.238 -7.617 -13.573 1.00 84.75 88 GLY A CA 1
ATOM 712 C C . GLY A 1 88 ? -1.054 -6.713 -13.227 1.00 84.75 88 GLY A C 1
ATOM 713 O O . GLY A 1 88 ? -0.136 -6.617 -14.037 1.00 84.75 88 GLY A O 1
ATOM 714 N N . THR A 1 89 ? -1.082 -6.014 -12.092 1.00 83.00 89 THR A N 1
ATOM 715 C CA . THR A 1 89 ? 0.036 -5.195 -11.600 1.00 83.00 89 THR A CA 1
ATOM 716 C C . THR A 1 89 ? 1.067 -6.069 -10.887 1.00 83.00 89 THR A C 1
ATOM 718 O O . THR A 1 89 ? 2.253 -5.958 -11.173 1.00 83.00 89 THR A O 1
ATOM 721 N N . ILE A 1 90 ? 0.622 -7.015 -10.052 1.00 82.75 90 ILE A N 1
ATOM 722 C CA . ILE A 1 90 ? 1.497 -7.972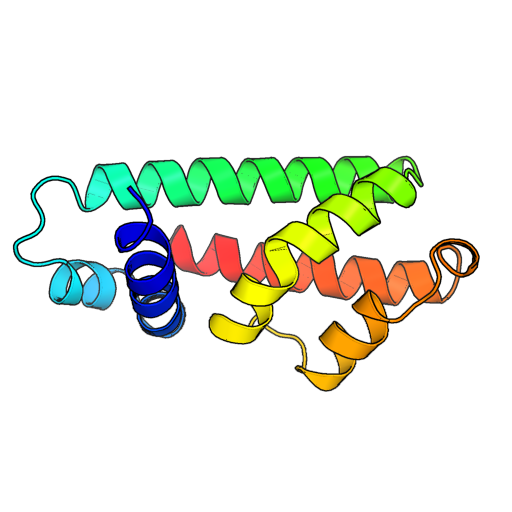 -9.347 1.00 82.75 90 ILE A CA 1
ATOM 723 C C . ILE A 1 90 ? 2.240 -8.896 -10.324 1.00 82.75 90 ILE A C 1
ATOM 725 O O . ILE A 1 90 ? 3.401 -9.224 -10.112 1.00 82.75 90 ILE A O 1
ATOM 729 N N . ALA A 1 91 ? 1.581 -9.328 -11.400 1.00 85.00 91 ALA A N 1
ATOM 730 C CA . ALA A 1 91 ? 2.173 -10.218 -12.399 1.00 85.00 91 ALA A CA 1
ATOM 731 C C . ALA A 1 91 ? 3.131 -9.502 -13.372 1.00 85.00 91 ALA A C 1
ATOM 733 O O . ALA A 1 91 ? 3.700 -10.144 -14.256 1.00 85.00 91 ALA A O 1
ATOM 734 N N . MET A 1 92 ? 3.281 -8.177 -13.267 1.00 84.50 92 MET A N 1
ATOM 735 C CA . MET A 1 92 ? 4.136 -7.413 -14.166 1.00 84.50 92 MET A CA 1
ATOM 736 C C . MET A 1 92 ? 5.613 -7.561 -13.768 1.00 84.50 92 MET A C 1
ATOM 738 O O . MET A 1 92 ? 5.954 -7.240 -12.629 1.00 84.50 92 MET A O 1
ATOM 742 N N . PRO A 1 93 ? 6.505 -7.956 -14.697 1.00 82.00 93 PRO A N 1
ATOM 743 C CA . PRO A 1 93 ? 7.943 -7.980 -14.440 1.00 82.00 93 PRO A CA 1
ATOM 744 C C . PRO A 1 93 ? 8.455 -6.592 -14.039 1.00 82.00 93 PRO A C 1
ATOM 746 O O . PRO A 1 93 ? 8.054 -5.602 -14.657 1.00 82.00 93 PRO A O 1
ATOM 749 N N . LEU A 1 94 ? 9.341 -6.515 -13.041 1.00 80.69 94 LEU A N 1
ATOM 750 C CA . LEU A 1 94 ? 9.878 -5.248 -12.519 1.00 80.69 94 LEU A CA 1
ATOM 751 C C . LEU A 1 94 ? 10.611 -4.434 -13.595 1.00 80.69 94 LEU A C 1
ATOM 753 O O . LEU A 1 94 ? 10.644 -3.212 -13.535 1.00 80.69 94 LEU A O 1
ATOM 757 N N . GLU A 1 95 ? 11.154 -5.096 -14.614 1.00 79.81 95 GLU A N 1
ATOM 758 C CA . GLU A 1 95 ? 11.838 -4.480 -15.756 1.00 79.81 95 GLU A CA 1
ATOM 759 C C . GLU A 1 95 ? 10.880 -3.680 -16.648 1.00 79.81 95 GLU A C 1
ATOM 761 O O . GLU A 1 95 ? 11.313 -2.856 -17.450 1.00 79.81 95 GLU A O 1
ATOM 766 N N . LYS A 1 96 ? 9.572 -3.932 -16.523 1.00 79.94 96 LYS A N 1
ATOM 767 C CA . LYS A 1 96 ? 8.515 -3.190 -17.216 1.00 79.94 96 LYS A CA 1
ATOM 768 C C . LYS A 1 96 ? 7.948 -2.052 -16.373 1.00 79.94 96 LYS A C 1
ATOM 770 O O . LYS A 1 96 ? 6.984 -1.427 -16.808 1.00 79.94 96 LYS A O 1
ATOM 775 N N . TRP A 1 97 ? 8.502 -1.813 -15.183 1.00 81.50 97 TRP A N 1
ATOM 776 C CA . TRP A 1 97 ? 8.083 -0.715 -14.326 1.00 81.50 97 TRP A CA 1
ATOM 777 C C . TRP A 1 97 ? 8.788 0.571 -14.786 1.00 81.50 97 TRP A C 1
ATOM 779 O O . TRP A 1 97 ? 10.013 0.630 -14.870 1.00 81.50 97 TRP A O 1
ATOM 789 N N . GLY A 1 98 ? 7.994 1.578 -15.146 1.00 70.25 98 GLY A N 1
ATOM 790 C CA . GLY A 1 98 ? 8.401 2.858 -15.723 1.00 70.25 98 GLY A CA 1
ATOM 791 C C . GLY A 1 98 ? 7.521 3.258 -16.915 1.00 70.25 98 GLY A C 1
ATOM 792 O O . GLY A 1 98 ? 7.148 2.426 -17.744 1.00 70.25 98 GLY A O 1
ATOM 793 N N . GLY A 1 99 ? 7.178 4.542 -17.038 1.00 74.88 99 GLY A N 1
ATOM 794 C CA . GLY A 1 99 ? 6.396 5.049 -18.173 1.00 74.88 99 GLY A CA 1
ATOM 795 C C . GLY A 1 99 ? 4.912 4.684 -18.066 1.00 74.88 99 GLY A C 1
ATOM 796 O O . GLY A 1 99 ? 4.249 5.097 -17.124 1.00 74.88 99 GLY A O 1
ATOM 797 N N . ILE A 1 100 ? 4.368 3.901 -19.006 1.00 60.44 100 ILE A N 1
ATOM 798 C CA . ILE A 1 100 ? 2.926 3.548 -19.047 1.00 60.44 100 ILE A CA 1
ATOM 799 C C . ILE A 1 100 ? 2.482 2.771 -17.791 1.00 60.44 100 ILE A C 1
ATOM 801 O O . ILE A 1 100 ? 1.324 2.836 -17.383 1.00 60.44 100 ILE A O 1
ATOM 805 N N . SER A 1 101 ? 3.391 2.038 -17.143 1.00 69.38 101 SER A N 1
ATOM 806 C CA . SER A 1 101 ? 3.081 1.337 -15.895 1.00 69.38 101 SER A CA 1
ATOM 807 C C . SER A 1 101 ? 3.102 2.249 -14.664 1.00 69.38 101 SER A C 1
ATOM 809 O O . SER A 1 101 ? 2.541 1.847 -13.648 1.00 69.38 101 SER A O 1
ATOM 811 N N . ASP A 1 102 ? 3.730 3.435 -14.729 1.00 75.88 102 ASP A N 1
ATOM 812 C CA . ASP A 1 102 ? 3.754 4.382 -13.603 1.00 75.88 102 ASP A CA 1
ATOM 813 C C . ASP A 1 102 ? 2.312 4.810 -13.272 1.00 75.88 102 ASP A C 1
ATOM 815 O O . ASP A 1 102 ? 1.936 4.823 -12.108 1.00 75.88 102 ASP A O 1
ATOM 819 N N . GLU A 1 103 ? 1.447 4.997 -14.279 1.00 82.88 103 GLU A N 1
ATOM 820 C CA . GLU A 1 103 ? 0.020 5.305 -14.073 1.00 82.88 103 GLU A CA 1
ATOM 821 C C . GLU A 1 103 ? -0.743 4.158 -13.381 1.00 82.88 103 GLU A C 1
ATOM 823 O O . GLU A 1 103 ? -1.633 4.384 -12.564 1.00 82.88 103 GLU A O 1
ATOM 828 N N . ARG A 1 104 ? -0.400 2.897 -13.682 1.00 82.81 104 ARG A N 1
ATOM 829 C CA . ARG A 1 104 ? -1.039 1.728 -13.046 1.00 82.81 104 ARG A CA 1
ATOM 830 C C . ARG A 1 104 ? -0.597 1.548 -11.597 1.00 82.81 104 ARG A C 1
ATOM 832 O O . ARG A 1 104 ? -1.399 1.123 -10.769 1.00 82.81 104 ARG A O 1
ATOM 839 N N . ILE A 1 105 ? 0.670 1.834 -11.315 1.00 85.44 105 ILE A N 1
ATOM 840 C CA . ILE A 1 105 ? 1.232 1.828 -9.963 1.00 85.44 105 ILE A CA 1
ATOM 841 C C . ILE A 1 105 ? 0.632 2.977 -9.149 1.00 85.44 105 ILE A C 1
ATOM 843 O O . ILE A 1 105 ? 0.239 2.766 -8.007 1.00 85.44 105 ILE A O 1
ATOM 847 N N . GLU A 1 106 ? 0.491 4.152 -9.755 1.00 87.31 106 GLU A N 1
ATOM 848 C CA . GLU A 1 106 ? -0.112 5.322 -9.125 1.00 87.31 106 GLU A CA 1
ATOM 849 C C . GLU A 1 106 ? -1.572 5.067 -8.738 1.00 87.31 106 GLU A C 1
ATOM 851 O O . GLU A 1 106 ? -1.927 5.217 -7.575 1.00 87.31 106 GLU A O 1
ATOM 856 N N . LYS A 1 107 ? -2.390 4.537 -9.658 1.00 88.12 107 LYS A N 1
ATOM 857 C CA . LYS A 1 107 ? -3.781 4.144 -9.358 1.00 88.12 107 LYS A CA 1
ATOM 858 C C . LYS A 1 107 ? -3.885 3.130 -8.219 1.00 88.12 107 LYS A C 1
ATOM 860 O O . LYS A 1 107 ? -4.838 3.161 -7.444 1.00 88.12 107 LYS A O 1
ATOM 865 N N . LEU A 1 108 ? -2.926 2.208 -8.123 1.00 86.44 108 LEU A N 1
ATOM 866 C CA . LEU A 1 108 ? -2.866 1.258 -7.014 1.00 86.44 108 LEU A CA 1
ATOM 867 C C . LEU A 1 108 ? -2.561 1.976 -5.692 1.00 86.44 108 LEU A C 1
ATOM 869 O O . LEU A 1 108 ? -3.244 1.712 -4.707 1.00 86.44 108 LEU A O 1
ATOM 873 N N . ILE A 1 109 ? -1.578 2.881 -5.670 1.00 87.12 109 ILE A N 1
ATOM 874 C CA . ILE A 1 109 ? -1.231 3.674 -4.480 1.00 87.12 109 ILE A CA 1
ATOM 875 C C . ILE A 1 109 ? -2.432 4.517 -4.029 1.00 87.12 109 ILE A C 1
ATOM 877 O O . ILE A 1 109 ? -2.803 4.454 -2.860 1.00 87.12 109 ILE A O 1
ATOM 881 N N . GLU A 1 110 ? -3.099 5.215 -4.950 1.00 88.56 110 GLU A N 1
ATOM 882 C CA . GLU A 1 110 ? -4.286 6.035 -4.663 1.00 88.56 110 GLU A CA 1
ATOM 883 C C . GLU A 1 110 ? -5.453 5.212 -4.097 1.00 88.56 110 GLU A C 1
ATOM 885 O O . GLU A 1 110 ? -6.157 5.643 -3.184 1.00 88.56 110 GLU A O 1
ATOM 890 N N . ALA A 1 111 ? -5.679 4.002 -4.612 1.00 85.38 111 ALA A N 1
ATOM 891 C CA . ALA A 1 111 ? -6.739 3.141 -4.099 1.00 85.38 111 ALA A CA 1
ATOM 892 C C . ALA A 1 111 ? -6.449 2.628 -2.683 1.00 85.38 111 ALA A C 1
ATOM 894 O O . ALA A 1 111 ? -7.382 2.438 -1.898 1.00 85.38 111 ALA A O 1
ATOM 895 N N . VAL A 1 112 ? -5.173 2.409 -2.353 1.00 81.00 112 VAL A N 1
ATOM 896 C CA . VAL A 1 112 ? -4.743 2.070 -0.991 1.00 81.00 112 VAL A CA 1
ATOM 897 C C . VAL A 1 112 ? -4.868 3.295 -0.079 1.00 81.00 112 VAL A C 1
ATOM 899 O O . VAL A 1 112 ? -5.413 3.164 1.012 1.00 81.00 112 VAL A O 1
ATOM 902 N N . GLU A 1 113 ? -4.478 4.489 -0.539 1.00 83.62 113 GLU A N 1
ATOM 903 C CA . GLU A 1 113 ? -4.710 5.772 0.150 1.00 83.62 113 GLU A CA 1
ATOM 904 C C . GLU A 1 113 ? -6.185 5.947 0.522 1.00 83.62 113 GLU A C 1
ATOM 906 O O . GLU A 1 113 ? -6.520 6.151 1.686 1.00 83.62 113 GLU A O 1
ATOM 911 N N . GLN A 1 114 ? -7.086 5.790 -0.447 1.00 80.81 114 GLN A N 1
ATOM 912 C CA . GLN A 1 114 ? -8.528 5.911 -0.223 1.00 80.81 114 GLN A CA 1
ATOM 913 C C . GLN A 1 114 ? -9.063 4.877 0.771 1.00 80.81 114 GLN A C 1
ATOM 915 O O . GLN A 1 114 ? -9.965 5.185 1.548 1.00 80.81 114 GLN A O 1
ATOM 920 N N . ALA A 1 115 ? -8.539 3.651 0.738 1.00 74.88 115 ALA A N 1
ATOM 921 C CA . ALA A 1 115 ? -8.921 2.601 1.674 1.00 74.88 115 ALA A CA 1
ATOM 922 C C . ALA A 1 115 ? -8.504 2.953 3.111 1.00 74.88 115 ALA A C 1
ATOM 924 O O . ALA A 1 115 ? -9.300 2.789 4.029 1.00 74.88 115 ALA A O 1
ATOM 925 N N . VAL A 1 116 ? -7.300 3.502 3.295 1.00 73.31 116 VAL A N 1
ATOM 926 C CA . VAL A 1 116 ? -6.800 3.956 4.602 1.00 73.31 116 VAL A CA 1
ATOM 927 C C . VAL A 1 116 ? -7.585 5.164 5.115 1.00 73.31 116 VAL A C 1
ATOM 929 O O . VAL A 1 116 ? -8.004 5.183 6.269 1.00 73.31 116 VAL A O 1
ATOM 932 N N . GLU A 1 117 ? -7.840 6.159 4.265 1.00 76.69 117 GLU A N 1
ATOM 933 C CA . GLU A 1 117 ? -8.575 7.371 4.651 1.00 76.69 117 GLU A CA 1
ATOM 934 C C . GLU A 1 117 ? -10.034 7.097 5.037 1.00 76.69 117 GLU A C 1
ATOM 936 O O . GLU A 1 117 ? -10.605 7.836 5.837 1.00 76.69 117 GLU A O 1
ATOM 941 N N . LYS A 1 118 ? -10.646 6.028 4.513 1.00 71.44 118 LYS A N 1
ATOM 942 C CA . LYS A 1 118 ? -11.974 5.584 4.965 1.00 71.44 118 LYS A CA 1
ATOM 943 C C . LYS A 1 118 ? -11.964 5.056 6.395 1.00 71.44 118 LYS A C 1
ATOM 945 O O . LYS A 1 118 ? -12.920 5.301 7.110 1.00 71.44 118 LYS A O 1
ATOM 950 N N . VAL A 1 119 ? -10.900 4.364 6.799 1.00 64.25 119 VAL A N 1
ATOM 951 C CA . VAL A 1 119 ? -10.775 3.777 8.144 1.00 64.25 119 VAL A CA 1
ATOM 952 C C . VAL A 1 119 ? -10.432 4.838 9.196 1.00 64.25 119 VAL A C 1
ATOM 954 O O . VAL A 1 119 ? -10.792 4.694 10.359 1.00 64.25 119 VAL A O 1
ATOM 957 N N . LYS A 1 120 ? -9.752 5.922 8.799 1.00 67.06 120 LYS A N 1
ATOM 958 C CA . LYS A 1 120 ? -9.426 7.047 9.694 1.00 67.06 120 LYS A CA 1
ATOM 959 C C . LYS A 1 120 ? -10.627 7.929 10.061 1.00 67.06 120 LYS A C 1
ATOM 961 O O . LYS A 1 120 ? -10.519 8.700 11.013 1.00 67.06 120 LYS A O 1
ATOM 966 N N . LYS A 1 121 ? -11.707 7.890 9.276 1.00 61.06 121 LYS A N 1
ATOM 967 C CA . LYS A 1 121 ? -12.935 8.664 9.517 1.00 61.06 121 LYS A CA 1
ATOM 968 C C . LYS A 1 121 ? -13.879 7.908 10.441 1.00 61.06 121 LYS A C 1
ATOM 970 O O . LYS A 1 121 ? -14.483 8.582 11.302 1.00 61.06 121 LYS A O 1
#

Sequence (121 aa):
MVAGFALFVLLLVVVLQMDRLDIAAIMEGEEYVEEMLDIFIEDTTKELSEMRDASSMRKYVKLGRIIHKTAPLWEMIRINISRRELKGTIAMPLEKWGGISDERIEKLIEAVEQAVEKVKK